Protein AF-A0A7J7P8A7-F1 (afdb_monomer_lite)

Structure (mmCIF, N/CA/C/O backbone):
data_AF-A0A7J7P8A7-F1
#
_entry.id   AF-A0A7J7P8A7-F1
#
loop_
_atom_site.group_PDB
_atom_site.id
_atom_site.type_symbol
_atom_site.label_atom_id
_atom_site.label_alt_id
_atom_site.label_comp_id
_atom_site.label_asym_id
_atom_site.label_entity_id
_atom_site.label_seq_id
_atom_site.pdbx_PDB_ins_code
_atom_site.Cartn_x
_atom_site.Cartn_y
_atom_site.Cartn_z
_atom_site.occupancy
_atom_site.B_iso_or_equiv
_atom_site.auth_seq_id
_atom_site.auth_comp_id
_atom_site.auth_asym_id
_atom_site.auth_atom_id
_atom_site.pdbx_PDB_model_num
ATOM 1 N N . MET A 1 1 ? -6.817 3.412 -6.930 1.00 46.78 1 MET A N 1
ATOM 2 C CA . MET A 1 1 ? -7.371 3.309 -5.559 1.00 46.78 1 MET A CA 1
ATOM 3 C C . MET A 1 1 ? -7.920 1.919 -5.231 1.00 46.78 1 MET A C 1
ATOM 5 O O . MET A 1 1 ? -7.462 1.355 -4.253 1.00 46.78 1 MET A O 1
ATOM 9 N N . LEU A 1 2 ? -8.821 1.326 -6.029 1.00 41.22 2 LEU A N 1
ATOM 10 C CA . LEU A 1 2 ? -9.474 0.036 -5.702 1.00 41.22 2 LEU A CA 1
ATOM 11 C C . LEU A 1 2 ? -8.506 -1.174 -5.651 1.00 41.22 2 LEU A C 1
ATOM 13 O O . LEU A 1 2 ? -8.677 -2.061 -4.823 1.00 41.22 2 LEU A O 1
ATOM 17 N N . LEU A 1 3 ? -7.434 -1.172 -6.457 1.00 46.78 3 LEU A N 1
ATOM 18 C CA . LEU A 1 3 ? -6.381 -2.207 -6.417 1.00 46.78 3 LEU A CA 1
ATOM 19 C C . LEU A 1 3 ? -5.531 -2.164 -5.134 1.00 46.78 3 LEU A C 1
ATOM 21 O O . LEU A 1 3 ? -5.097 -3.205 -4.650 1.00 46.78 3 LEU A O 1
ATOM 25 N N . LEU A 1 4 ? -5.330 -0.967 -4.566 1.00 52.25 4 LEU A N 1
ATOM 26 C CA . LEU A 1 4 ? -4.579 -0.783 -3.320 1.00 52.25 4 LEU A CA 1
ATOM 27 C C . LEU A 1 4 ? -5.381 -1.329 -2.139 1.00 52.25 4 LEU A C 1
ATOM 29 O O . LEU A 1 4 ? -4.813 -1.990 -1.285 1.00 52.25 4 LEU A O 1
ATOM 33 N N . LEU A 1 5 ? -6.707 -1.138 -2.140 1.00 52.91 5 LEU A N 1
ATOM 34 C CA . LEU A 1 5 ? -7.599 -1.736 -1.145 1.00 52.91 5 LEU A CA 1
ATOM 35 C C . LEU A 1 5 ? -7.513 -3.262 -1.137 1.00 52.91 5 LEU A C 1
ATOM 37 O O . LEU A 1 5 ? -7.376 -3.843 -0.069 1.00 52.91 5 LEU A O 1
ATOM 41 N N . HIS A 1 6 ? -7.565 -3.912 -2.302 1.00 58.38 6 HIS A N 1
ATOM 42 C CA . HIS A 1 6 ? -7.549 -5.375 -2.357 1.00 58.38 6 HIS A CA 1
ATOM 43 C C . HIS A 1 6 ? -6.223 -5.944 -1.829 1.00 58.38 6 HIS A C 1
ATOM 45 O O . HIS A 1 6 ? -6.224 -6.849 -1.001 1.00 58.38 6 HIS A O 1
ATOM 51 N N . PHE A 1 7 ? -5.090 -5.358 -2.231 1.00 57.44 7 PHE A N 1
ATOM 52 C CA . PHE A 1 7 ? -3.773 -5.821 -1.793 1.00 57.44 7 PHE A CA 1
ATOM 53 C C . PHE A 1 7 ? -3.497 -5.524 -0.312 1.00 57.44 7 PHE A C 1
ATOM 55 O O . PHE A 1 7 ? -2.937 -6.365 0.389 1.00 57.44 7 PHE A O 1
ATOM 62 N N . LEU A 1 8 ? -3.916 -4.354 0.184 1.00 58.72 8 LEU A N 1
ATOM 63 C CA . LEU A 1 8 ? -3.707 -3.964 1.579 1.00 58.72 8 LEU A CA 1
ATOM 64 C C . LEU A 1 8 ? -4.617 -4.765 2.523 1.00 58.72 8 LEU A C 1
ATOM 66 O O . LEU A 1 8 ? -4.162 -5.185 3.579 1.00 58.72 8 LEU A O 1
ATOM 70 N N . VAL A 1 9 ? -5.869 -5.036 2.132 1.00 57.06 9 VAL A N 1
ATOM 71 C CA . VAL A 1 9 ? -6.818 -5.823 2.940 1.00 57.06 9 VAL A CA 1
ATOM 72 C C . VAL A 1 9 ? -6.433 -7.302 3.003 1.00 57.06 9 VAL A C 1
ATOM 74 O O . VAL A 1 9 ? -6.444 -7.863 4.094 1.00 57.06 9 VAL A O 1
ATOM 77 N N . ILE A 1 10 ? -6.010 -7.915 1.891 1.00 54.00 10 ILE A N 1
ATOM 78 C CA . ILE A 1 10 ? -5.510 -9.305 1.892 1.00 54.00 10 ILE A CA 1
ATOM 79 C C . ILE A 1 10 ? -4.259 -9.439 2.775 1.00 54.00 10 ILE A C 1
ATOM 81 O O . ILE A 1 10 ? -4.109 -10.423 3.504 1.00 54.00 10 ILE A O 1
ATOM 85 N N . ASN A 1 11 ? -3.369 -8.439 2.751 1.00 52.78 11 ASN A N 1
ATOM 86 C CA . ASN A 1 11 ? -2.211 -8.426 3.644 1.00 52.78 11 ASN A CA 1
ATOM 87 C C . ASN A 1 11 ? -2.620 -8.259 5.112 1.00 52.78 11 ASN A C 1
ATOM 89 O O . ASN A 1 11 ? -2.080 -8.952 5.965 1.00 52.78 11 ASN A O 1
ATOM 93 N N . ILE A 1 12 ? -3.603 -7.403 5.413 1.00 54.75 12 ILE A N 1
ATOM 94 C CA . ILE A 1 12 ? -4.133 -7.242 6.776 1.00 54.75 12 ILE A CA 1
ATOM 95 C C . ILE A 1 12 ? -4.751 -8.554 7.285 1.00 54.75 12 ILE A C 1
ATOM 97 O O . ILE A 1 12 ? -4.439 -8.952 8.405 1.00 54.75 12 ILE A O 1
ATOM 101 N N . GLU A 1 13 ? -5.556 -9.255 6.477 1.00 49.59 13 GLU A N 1
ATOM 102 C CA . GLU A 1 13 ? -6.137 -10.557 6.852 1.00 49.59 13 GLU A CA 1
ATOM 103 C C . GLU A 1 13 ? -5.076 -11.644 7.071 1.00 49.59 13 GLU A C 1
ATOM 105 O O . GLU A 1 13 ? -5.195 -12.453 7.992 1.00 49.59 13 GLU A O 1
ATOM 110 N N . SER A 1 14 ? -4.000 -11.642 6.279 1.00 47.72 14 SER A N 1
ATOM 111 C CA . SER A 1 14 ? -2.876 -12.571 6.476 1.00 47.72 14 SER A CA 1
ATOM 112 C C . SER A 1 14 ? -2.146 -12.325 7.804 1.00 47.72 14 SER A C 1
ATOM 114 O O . SER A 1 14 ? -1.646 -13.267 8.415 1.00 47.72 14 SER A O 1
ATOM 116 N N . GLN A 1 15 ? -2.129 -11.078 8.288 1.00 46.38 15 GLN A N 1
ATOM 117 C CA . GLN A 1 15 ? -1.532 -10.710 9.575 1.00 46.38 15 GLN A CA 1
ATOM 118 C C . GLN A 1 15 ? -2.478 -10.972 10.762 1.00 46.38 15 GLN A C 1
ATOM 120 O O . GLN A 1 15 ? -2.010 -11.339 11.840 1.00 46.38 15 GLN A O 1
ATOM 125 N N . THR A 1 16 ? -3.803 -10.854 10.590 1.00 42.12 16 THR A N 1
ATOM 126 C CA . THR A 1 16 ? -4.783 -11.215 11.634 1.00 42.12 16 THR A CA 1
ATOM 127 C C . THR A 1 16 ? -5.03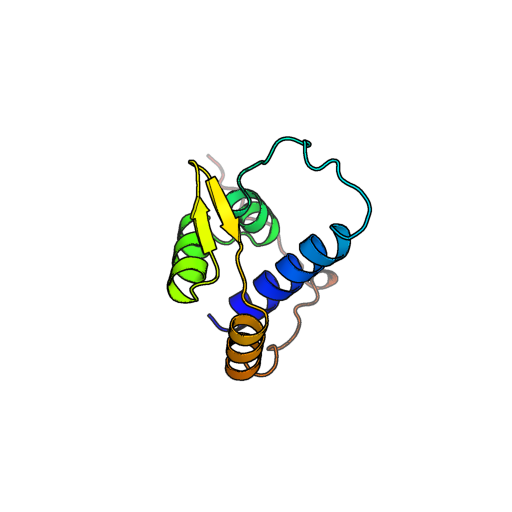5 -12.721 11.727 1.00 42.12 16 THR A C 1
ATOM 129 O O . THR A 1 16 ? -5.222 -13.236 12.820 1.00 42.12 16 THR A O 1
ATOM 132 N N . SER A 1 17 ? -4.956 -13.492 10.640 1.00 35.97 17 SER A N 1
ATOM 133 C CA . SER A 1 17 ? -5.074 -14.958 10.739 1.00 35.97 17 SER A CA 1
ATOM 134 C C . SER A 1 17 ? -3.904 -15.604 11.497 1.00 35.97 17 SER A C 1
ATOM 136 O O . SER A 1 17 ? -4.035 -16.732 11.970 1.00 35.97 17 SER A O 1
ATOM 138 N N . ALA A 1 18 ? -2.772 -14.909 11.636 1.00 37.12 18 ALA A N 1
ATOM 139 C CA . ALA A 1 18 ? -1.643 -15.358 12.444 1.00 37.12 18 ALA A CA 1
ATOM 140 C C . ALA A 1 18 ? -1.818 -15.078 13.952 1.00 37.12 18 ALA A C 1
ATOM 142 O O . ALA A 1 18 ? -1.014 -15.573 14.742 1.00 37.12 18 ALA A O 1
ATOM 143 N N . CYS A 1 19 ? -2.836 -14.305 14.369 1.00 42.12 19 CYS A N 1
ATOM 144 C CA . CYS A 1 19 ? -2.965 -13.813 15.746 1.00 42.12 19 CYS A CA 1
ATOM 145 C C . CYS A 1 19 ? -3.865 -14.624 16.687 1.00 42.12 19 CYS A C 1
ATOM 147 O O . CYS A 1 19 ? -3.948 -14.286 17.868 1.00 42.12 19 CYS A O 1
ATOM 149 N N . ASP A 1 20 ? -4.454 -15.730 16.227 1.00 38.41 20 ASP A N 1
ATOM 150 C CA . ASP A 1 20 ? -5.385 -16.534 17.037 1.00 38.41 20 ASP A CA 1
ATOM 151 C C . ASP A 1 20 ? -4.742 -17.656 17.873 1.00 38.41 20 ASP A C 1
ATOM 153 O O . ASP A 1 20 ? -5.443 -18.428 18.529 1.00 38.41 20 ASP A O 1
ATOM 157 N N . THR A 1 21 ? -3.411 -17.734 17.965 1.00 39.06 21 THR A N 1
ATOM 158 C CA . THR A 1 21 ? -2.756 -18.697 18.867 1.00 39.06 21 THR A CA 1
ATOM 159 C C . THR A 1 21 ? -1.754 -18.041 19.805 1.00 39.06 21 THR A C 1
ATOM 161 O O . THR A 1 21 ? -0.606 -17.824 19.446 1.00 39.06 21 THR A O 1
ATOM 164 N N . HIS A 1 22 ? -2.209 -17.836 21.045 1.00 38.44 22 HIS A N 1
ATOM 165 C CA . HIS A 1 22 ? -1.423 -17.656 22.271 1.00 38.44 22 HIS A CA 1
ATOM 166 C C . HIS A 1 22 ? -0.482 -16.438 22.337 1.00 38.44 22 HIS A C 1
ATOM 168 O O . HIS A 1 22 ? 0.477 -16.280 21.591 1.00 38.44 22 HIS A O 1
ATOM 174 N N . GLY A 1 23 ? -0.753 -15.571 23.317 1.00 40.50 23 GLY A N 1
ATOM 175 C CA . GLY A 1 23 ? -0.122 -14.267 23.469 1.00 40.50 23 GLY A CA 1
ATOM 176 C C . GLY A 1 23 ? 1.405 -14.282 23.508 1.00 40.50 23 GLY A C 1
ATOM 177 O O . GLY A 1 23 ? 2.002 -14.820 24.433 1.00 40.50 23 GLY A O 1
ATOM 178 N N . ALA A 1 24 ? 2.020 -13.589 22.547 1.00 37.00 24 ALA A N 1
ATOM 179 C CA . ALA A 1 24 ? 3.398 -13.106 22.627 1.00 37.00 24 ALA A CA 1
ATOM 180 C C . ALA A 1 24 ? 3.716 -12.033 21.560 1.00 37.00 24 ALA A C 1
ATOM 182 O O . ALA A 1 24 ? 4.807 -12.028 21.001 1.00 37.00 24 ALA A O 1
ATOM 183 N N . TYR A 1 25 ? 2.839 -11.058 21.291 1.00 40.72 25 TYR A N 1
ATOM 184 C CA . TYR A 1 25 ? 3.211 -9.892 20.463 1.00 40.72 25 TYR A CA 1
ATOM 185 C C . TYR A 1 25 ? 3.940 -8.822 21.289 1.00 40.72 25 TYR A C 1
ATOM 187 O O . TYR A 1 25 ? 3.555 -7.659 21.344 1.00 40.72 25 TYR A O 1
ATOM 195 N N . LYS A 1 26 ? 5.027 -9.229 21.954 1.00 38.41 26 LYS A N 1
ATOM 196 C CA . LYS A 1 26 ? 6.085 -8.315 22.413 1.00 38.41 26 LYS A CA 1
ATOM 197 C C . LYS A 1 26 ? 7.283 -8.382 21.462 1.00 38.41 26 LYS A C 1
ATOM 199 O O . LYS A 1 26 ? 8.417 -8.161 21.869 1.00 38.41 26 LYS A O 1
ATOM 204 N N . HIS A 1 27 ? 7.035 -8.680 20.189 1.00 36.72 27 HIS A N 1
ATOM 205 C CA . HIS A 1 27 ? 8.015 -8.484 19.135 1.00 36.72 27 HIS A CA 1
ATOM 206 C C . HIS A 1 27 ? 7.830 -7.064 18.596 1.00 36.72 27 HIS A C 1
ATOM 208 O O . HIS A 1 27 ? 7.063 -6.827 17.676 1.00 36.72 27 HIS A O 1
ATOM 214 N N . GLN A 1 28 ? 8.449 -6.114 19.301 1.00 39.47 28 GLN A N 1
ATOM 215 C CA . GLN A 1 28 ? 8.846 -4.779 18.845 1.00 39.47 28 GLN A CA 1
ATOM 216 C C . GLN A 1 28 ? 8.067 -4.252 17.626 1.00 39.47 28 GLN A C 1
ATOM 218 O O . GLN A 1 28 ? 8.496 -4.433 16.492 1.00 39.47 28 GLN A O 1
ATOM 223 N N . MET A 1 29 ? 6.924 -3.604 17.881 1.00 42.94 29 MET A N 1
ATOM 224 C CA . MET A 1 29 ? 6.061 -2.997 16.864 1.00 42.94 29 MET A CA 1
ATOM 225 C C . MET A 1 29 ? 6.857 -1.964 16.048 1.00 42.94 29 MET A C 1
ATOM 227 O O . MET A 1 29 ? 6.949 -0.791 16.415 1.00 42.94 29 MET A O 1
ATOM 231 N N . LYS A 1 30 ? 7.456 -2.398 14.936 1.00 54.50 30 LYS A N 1
ATOM 232 C CA . LYS A 1 30 ? 7.743 -1.508 13.813 1.00 54.50 30 LYS A CA 1
ATOM 233 C C . LYS A 1 30 ? 6.395 -0.959 13.344 1.00 54.50 30 LYS A C 1
ATOM 235 O O . LYS A 1 30 ? 5.393 -1.664 13.340 1.00 54.50 30 LYS A O 1
ATOM 240 N N . ASN A 1 31 ? 6.348 0.331 13.039 1.00 74.19 31 ASN A N 1
ATOM 241 C CA . ASN A 1 31 ? 5.120 0.996 12.615 1.00 74.19 31 ASN A CA 1
ATOM 242 C C . ASN A 1 31 ? 4.592 0.319 11.332 1.00 74.19 31 ASN A C 1
ATOM 244 O O . ASN A 1 31 ? 5.251 0.378 10.297 1.00 74.19 31 ASN A O 1
ATOM 248 N N . ILE A 1 32 ? 3.414 -0.311 11.429 1.00 73.81 32 ILE A N 1
ATOM 249 C CA . ILE A 1 32 ? 2.755 -1.105 10.374 1.00 73.81 32 ILE A CA 1
ATOM 250 C C . ILE A 1 32 ? 2.616 -0.356 9.042 1.00 73.81 32 ILE A C 1
ATOM 252 O O . ILE A 1 32 ? 2.624 -0.963 7.978 1.00 73.81 32 ILE A O 1
ATOM 256 N N . ILE A 1 33 ? 2.555 0.978 9.086 1.00 82.19 33 ILE A N 1
ATOM 257 C CA . ILE A 1 33 ? 2.531 1.827 7.892 1.00 82.19 33 ILE A CA 1
ATOM 258 C C . ILE A 1 33 ? 3.836 1.718 7.099 1.00 82.19 33 ILE A C 1
ATOM 260 O O . ILE A 1 33 ? 3.795 1.651 5.874 1.00 82.19 33 ILE A O 1
ATOM 264 N N . TYR A 1 34 ? 4.989 1.685 7.773 1.00 85.50 34 TYR A N 1
ATOM 265 C CA . TYR A 1 34 ? 6.280 1.533 7.098 1.00 85.50 34 TYR A CA 1
ATOM 266 C C . TYR A 1 34 ? 6.485 0.110 6.586 1.00 85.50 34 TYR A C 1
ATOM 268 O O . TYR A 1 34 ? 7.026 -0.058 5.505 1.00 85.50 34 TYR A O 1
ATOM 276 N N . GLU A 1 35 ? 5.991 -0.903 7.298 1.00 82.31 35 GLU A N 1
ATOM 277 C CA . GLU A 1 35 ? 6.037 -2.286 6.810 1.00 82.31 35 GLU A CA 1
ATOM 278 C C . GLU A 1 35 ? 5.196 -2.462 5.537 1.00 82.31 35 GLU A C 1
ATOM 280 O O . GLU A 1 35 ? 5.679 -2.988 4.536 1.00 82.31 35 GLU A O 1
ATOM 285 N N . LEU A 1 36 ? 3.971 -1.925 5.523 1.00 80.44 36 LEU A N 1
ATOM 286 C CA . LEU A 1 36 ? 3.146 -1.885 4.316 1.00 80.44 36 LEU A CA 1
ATOM 287 C C . LEU A 1 36 ? 3.821 -1.083 3.197 1.00 80.44 36 LEU A C 1
ATOM 289 O O . LEU A 1 36 ? 3.730 -1.474 2.034 1.00 80.44 36 LEU A O 1
ATOM 293 N N . SER A 1 37 ? 4.513 0.010 3.527 1.00 87.44 37 SER A N 1
ATOM 294 C CA . SER A 1 37 ? 5.270 0.807 2.556 1.00 87.44 37 SER A CA 1
ATOM 295 C C . SER A 1 37 ? 6.396 -0.008 1.916 1.00 87.44 37 SER A C 1
ATOM 297 O O . SER A 1 37 ? 6.473 -0.060 0.690 1.00 87.44 37 SER A O 1
ATOM 299 N N . ASP A 1 38 ? 7.184 -0.727 2.718 1.00 87.12 38 ASP A N 1
ATOM 300 C CA . ASP A 1 38 ? 8.276 -1.583 2.242 1.00 87.12 38 ASP A CA 1
ATOM 301 C C . ASP A 1 38 ? 7.758 -2.719 1.341 1.00 87.12 38 ASP A C 1
ATOM 303 O O . ASP A 1 38 ? 8.356 -3.019 0.308 1.00 87.12 38 ASP A O 1
ATOM 307 N N . MET A 1 39 ? 6.620 -3.330 1.691 1.00 83.75 39 MET A N 1
ATOM 308 C CA . MET A 1 39 ? 6.042 -4.452 0.937 1.00 83.75 39 MET A CA 1
ATOM 309 C C . MET A 1 39 ? 5.385 -4.043 -0.384 1.00 83.75 39 MET A C 1
ATOM 311 O O . MET A 1 39 ? 5.308 -4.847 -1.312 1.00 83.75 39 MET A O 1
ATOM 315 N N . THR A 1 40 ? 4.850 -2.825 -0.459 1.00 83.81 40 THR A N 1
ATOM 316 C CA . THR A 1 40 ? 4.013 -2.380 -1.586 1.00 83.81 40 THR A CA 1
ATOM 317 C C . THR A 1 40 ? 4.681 -1.328 -2.464 1.00 83.81 40 THR A C 1
ATOM 319 O O . THR A 1 40 ? 4.163 -1.019 -3.536 1.00 83.81 40 THR A O 1
ATOM 322 N N . ALA A 1 41 ? 5.791 -0.745 -1.999 1.00 89.44 41 ALA A N 1
ATOM 323 C CA .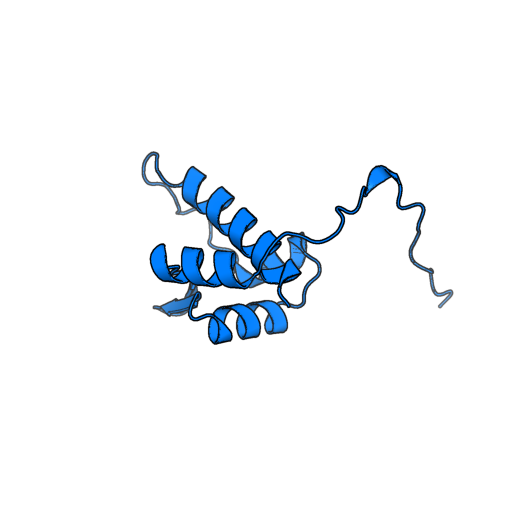 ALA A 1 41 ? 6.414 0.461 -2.542 1.00 89.44 41 ALA A CA 1
ATOM 324 C C . ALA A 1 41 ? 5.479 1.694 -2.609 1.00 89.44 41 ALA A C 1
ATOM 326 O O . ALA A 1 41 ? 5.799 2.685 -3.268 1.00 89.44 41 ALA A O 1
ATOM 327 N N . ILE A 1 42 ? 4.332 1.672 -1.914 1.00 87.56 42 ILE A N 1
ATOM 328 C CA . ILE A 1 42 ? 3.457 2.839 -1.730 1.00 87.56 42 ILE A CA 1
ATOM 329 C C . ILE A 1 42 ? 4.058 3.707 -0.624 1.00 87.56 42 ILE A C 1
ATOM 331 O O . ILE A 1 42 ? 4.529 3.184 0.385 1.00 87.56 42 ILE A O 1
ATOM 335 N N . LYS A 1 43 ? 4.022 5.035 -0.761 1.00 88.88 43 LYS A N 1
ATOM 336 C CA . LYS A 1 43 ? 4.521 5.922 0.297 1.00 88.88 43 LYS A CA 1
ATOM 337 C C . LYS A 1 43 ? 3.712 5.741 1.582 1.00 88.88 43 LYS A C 1
ATOM 339 O O . LYS A 1 43 ? 2.487 5.648 1.546 1.00 88.88 43 LYS A O 1
ATOM 344 N N . ALA A 1 44 ? 4.401 5.773 2.720 1.00 88.31 44 ALA A N 1
ATOM 345 C CA . ALA A 1 44 ? 3.790 5.709 4.047 1.00 88.31 44 ALA A CA 1
ATOM 346 C C . ALA A 1 44 ? 2.631 6.711 4.229 1.00 88.31 44 ALA A C 1
ATOM 348 O O . ALA A 1 44 ? 1.576 6.341 4.743 1.00 88.31 44 ALA A O 1
ATOM 349 N N . ASP A 1 45 ? 2.794 7.948 3.751 1.00 90.69 45 ASP A N 1
ATOM 350 C CA . ASP A 1 45 ? 1.764 8.991 3.846 1.00 90.69 45 ASP A CA 1
ATOM 351 C C . ASP A 1 45 ? 0.507 8.646 3.034 1.00 90.69 45 ASP A C 1
ATOM 353 O O . ASP A 1 45 ? -0.610 8.855 3.505 1.00 90.69 45 ASP A O 1
ATOM 357 N N . ASP A 1 46 ? 0.676 8.048 1.851 1.00 88.81 46 ASP A N 1
ATOM 358 C CA . ASP A 1 46 ? -0.439 7.618 1.001 1.00 88.81 46 ASP A CA 1
ATOM 359 C C . ASP A 1 46 ? -1.187 6.431 1.631 1.00 88.81 46 ASP A C 1
ATOM 361 O O . ASP A 1 46 ? -2.418 6.361 1.568 1.00 88.81 46 ASP A O 1
ATOM 365 N N . ILE A 1 47 ? -0.465 5.513 2.286 1.00 86.31 47 ILE A N 1
ATOM 366 C CA . ILE A 1 47 ? -1.060 4.402 3.047 1.00 86.31 47 ILE A CA 1
ATOM 367 C C . ILE A 1 47 ? -1.865 4.950 4.225 1.00 86.31 47 ILE A C 1
ATOM 369 O O . ILE A 1 47 ? -3.017 4.555 4.416 1.00 86.31 47 ILE A O 1
ATOM 373 N N . LEU A 1 48 ? -1.288 5.876 4.995 1.00 86.00 48 LEU A N 1
ATOM 374 C CA . LEU A 1 48 ? -1.959 6.494 6.134 1.00 86.00 48 LEU A CA 1
ATOM 375 C C . LEU A 1 48 ? -3.227 7.232 5.693 1.00 86.00 48 LEU A C 1
ATOM 377 O O . LEU A 1 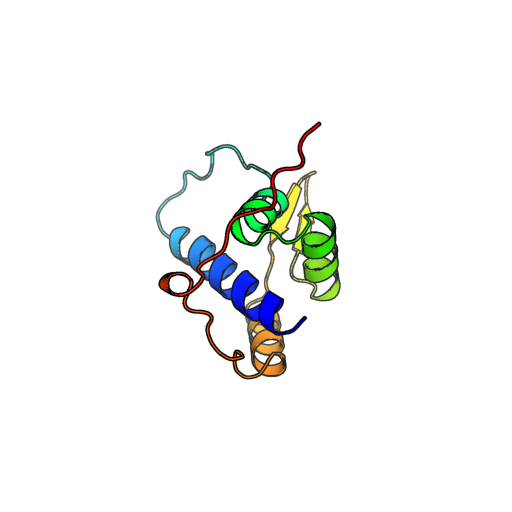48 ? -4.295 6.983 6.253 1.00 86.00 48 LEU A O 1
ATOM 381 N N . ALA A 1 49 ? -3.131 8.076 4.664 1.00 87.44 49 ALA A N 1
ATOM 382 C CA . ALA A 1 49 ? -4.2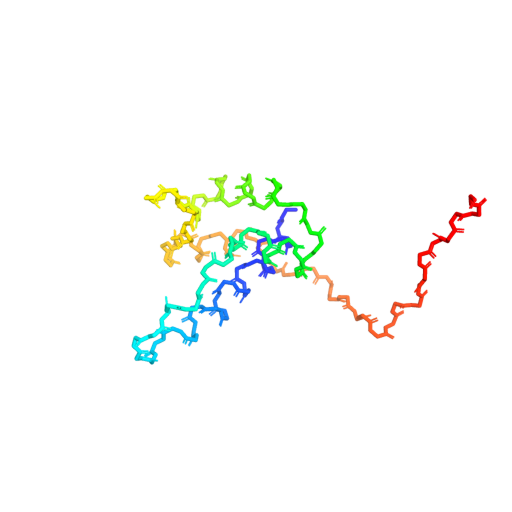64 8.822 4.124 1.00 87.44 49 ALA A CA 1
ATOM 383 C C . ALA A 1 49 ? -5.363 7.890 3.589 1.00 87.44 49 ALA A C 1
ATOM 385 O O . ALA A 1 49 ? -6.547 8.116 3.839 1.00 87.44 49 ALA A O 1
ATOM 386 N N . THR A 1 50 ? -4.980 6.803 2.910 1.00 85.75 50 THR A N 1
ATOM 387 C CA . THR A 1 50 ? -5.929 5.800 2.405 1.00 85.75 50 THR A CA 1
ATOM 388 C C . THR A 1 50 ? -6.649 5.099 3.553 1.00 85.75 50 THR A C 1
ATOM 390 O O . THR A 1 50 ? -7.875 5.019 3.554 1.00 85.75 50 THR A O 1
ATOM 393 N N . LEU A 1 51 ? -5.916 4.620 4.558 1.00 83.25 51 LEU A N 1
ATOM 394 C CA . LEU A 1 51 ? -6.506 3.931 5.704 1.00 83.25 51 LEU A CA 1
ATOM 395 C C . LEU A 1 51 ? -7.400 4.852 6.546 1.00 83.25 51 LEU A C 1
ATOM 397 O O . LEU A 1 51 ? -8.430 4.398 7.043 1.00 83.25 51 LEU A O 1
ATOM 401 N N . GLN A 1 52 ? -7.038 6.132 6.688 1.00 85.88 52 GLN A N 1
ATOM 402 C CA . GLN A 1 52 ? -7.865 7.140 7.358 1.00 85.88 52 GLN A CA 1
ATOM 403 C C . GLN A 1 52 ? -9.148 7.427 6.572 1.00 85.88 52 GLN A C 1
ATOM 405 O O . GLN A 1 52 ? -10.227 7.425 7.157 1.00 85.88 52 GLN A O 1
ATOM 410 N N . GLY A 1 53 ? -9.053 7.603 5.249 1.00 85.69 53 GLY A N 1
ATOM 411 C CA . GLY A 1 53 ? -10.217 7.827 4.385 1.00 85.69 53 GLY A CA 1
ATOM 412 C C . GLY A 1 53 ? -11.179 6.636 4.304 1.00 85.69 53 GLY A C 1
ATOM 413 O O . GLY A 1 53 ? -12.337 6.811 3.937 1.00 85.69 53 GLY A O 1
ATOM 414 N N . LEU A 1 54 ? -10.713 5.435 4.655 1.00 83.44 54 LEU A N 1
ATOM 415 C CA . LEU A 1 54 ? -11.515 4.209 4.728 1.00 83.44 54 LEU A CA 1
ATOM 416 C C . LEU A 1 54 ? -11.954 3.853 6.154 1.00 83.44 54 LEU A C 1
ATOM 418 O O . LEU A 1 54 ? -12.604 2.828 6.342 1.00 83.44 54 LEU A O 1
ATOM 422 N N . GLU A 1 55 ? -11.581 4.660 7.150 1.00 83.50 55 GLU A N 1
ATOM 423 C CA . GLU A 1 55 ? -11.875 4.412 8.568 1.00 83.50 55 GLU A CA 1
ATOM 424 C C . GLU A 1 55 ? -11.322 3.062 9.087 1.00 83.50 55 GLU A C 1
ATOM 426 O O . GLU A 1 55 ? -11.853 2.479 10.029 1.00 83.50 55 GLU A O 1
ATOM 431 N N . LEU A 1 56 ? -10.228 2.561 8.496 1.00 79.62 56 LEU A N 1
ATOM 432 C CA . LEU A 1 56 ? -9.614 1.263 8.833 1.00 79.62 56 LEU A CA 1
ATOM 433 C C . LEU A 1 56 ? -8.451 1.371 9.834 1.00 79.62 56 LEU A C 1
ATOM 435 O O . LEU A 1 56 ? -7.895 0.357 10.264 1.00 79.62 56 LEU A O 1
ATOM 439 N N . ILE A 1 57 ? -8.062 2.589 10.212 1.00 79.25 57 ILE A N 1
ATOM 440 C CA . ILE A 1 57 ? -6.941 2.860 11.118 1.00 79.25 57 ILE A CA 1
ATOM 441 C C . ILE A 1 57 ? -7.337 3.842 12.211 1.00 79.25 57 ILE A C 1
ATOM 443 O O . ILE A 1 57 ? -8.078 4.796 11.987 1.00 79.25 57 ILE A O 1
ATOM 447 N N . GLN A 1 58 ? -6.802 3.622 13.407 1.00 77.62 58 GLN A N 1
ATOM 448 C CA . GLN A 1 58 ? -7.000 4.498 14.552 1.00 77.62 58 GLN A CA 1
ATOM 449 C C . GLN A 1 58 ? -5.671 4.776 15.239 1.00 77.62 58 GLN A C 1
ATOM 451 O O . GLN A 1 58 ? -4.831 3.888 15.382 1.00 77.62 58 GLN A O 1
ATOM 456 N N . TYR A 1 59 ? -5.496 6.001 15.721 1.00 80.12 59 TYR A N 1
ATOM 457 C CA . TYR A 1 59 ? -4.358 6.354 16.557 1.00 80.12 59 TYR A CA 1
ATOM 458 C C . TYR A 1 59 ? -4.714 6.139 18.032 1.00 80.12 59 TYR A C 1
ATOM 460 O O . TYR A 1 59 ? -5.609 6.792 18.570 1.00 80.12 59 TYR A O 1
ATOM 468 N N . ARG A 1 60 ? -4.039 5.199 18.698 1.00 73.94 60 ARG A N 1
ATOM 469 C CA . ARG A 1 60 ? -4.270 4.838 20.103 1.00 73.94 60 ARG A CA 1
ATOM 470 C C . ARG A 1 60 ? -2.939 4.783 20.849 1.00 73.94 60 ARG A C 1
ATOM 472 O O . ARG A 1 60 ? -2.012 4.106 20.425 1.00 73.94 60 ARG A O 1
ATOM 479 N N . LYS A 1 61 ? -2.853 5.474 21.993 1.00 75.06 61 LYS A N 1
ATOM 480 C CA . LYS A 1 61 ? -1.680 5.458 22.898 1.00 75.06 61 LYS A CA 1
ATOM 481 C C . LYS A 1 61 ? -0.331 5.714 22.197 1.00 75.06 61 LYS A C 1
ATOM 483 O O . LYS A 1 61 ? 0.664 5.074 22.518 1.00 75.06 61 LYS A O 1
ATOM 488 N N . GLY A 1 62 ? -0.294 6.642 21.243 1.00 76.25 62 GLY A N 1
ATOM 489 C CA . GLY A 1 62 ? 0.943 6.979 20.535 1.00 76.25 62 GLY A CA 1
ATOM 490 C C . GLY A 1 62 ? 1.270 6.079 19.337 1.00 76.25 62 GLY A C 1
ATOM 491 O O . GLY A 1 62 ? 2.340 6.219 18.754 1.00 76.25 62 GLY A O 1
ATOM 492 N N . GLN A 1 63 ? 0.390 5.138 18.981 1.00 72.50 63 GLN A N 1
ATOM 493 C CA . GLN A 1 63 ? 0.614 4.177 17.903 1.00 72.50 63 GLN A CA 1
ATOM 494 C C . GLN A 1 63 ? -0.606 4.061 16.991 1.00 72.50 63 GLN A C 1
ATOM 496 O O . GLN A 1 63 ? -1.748 4.234 17.419 1.00 72.50 63 GLN A O 1
ATOM 501 N N . HIS A 1 64 ? -0.360 3.736 15.726 1.00 70.75 64 HIS A N 1
ATOM 502 C CA . HIS A 1 64 ? -1.415 3.371 14.793 1.00 70.75 64 HIS A CA 1
ATOM 503 C C . HIS A 1 64 ? -1.814 1.909 15.001 1.00 70.75 64 HIS A C 1
ATOM 505 O O . HIS A 1 64 ? -0.962 1.024 15.007 1.00 70.75 64 HIS A O 1
ATOM 511 N N . ALA A 1 65 ? -3.111 1.666 15.151 1.00 71.94 65 ALA A N 1
ATOM 512 C CA . ALA A 1 65 ? -3.708 0.343 15.200 1.00 71.94 65 ALA A CA 1
ATOM 513 C C . ALA A 1 65 ? -4.696 0.205 14.041 1.00 71.94 65 ALA A C 1
ATOM 515 O O . ALA A 1 65 ? -5.576 1.054 13.866 1.00 71.94 65 ALA A O 1
ATOM 516 N N . ILE A 1 66 ? -4.560 -0.868 13.265 1.00 72.00 66 ILE A N 1
ATOM 517 C CA . ILE A 1 66 ? -5.561 -1.237 12.265 1.00 72.00 66 ILE A CA 1
ATOM 518 C C . ILE A 1 66 ? -6.771 -1.770 13.025 1.00 72.00 66 ILE A C 1
ATOM 520 O O . ILE A 1 66 ? -6.654 -2.651 13.876 1.00 72.00 66 ILE A O 1
ATOM 524 N N . CYS A 1 67 ? -7.932 -1.187 12.767 1.00 61.94 67 CYS A N 1
ATOM 525 C CA . CYS A 1 67 ? -9.178 -1.580 13.399 1.00 61.94 67 CYS A CA 1
ATOM 526 C C . CYS A 1 67 ? -10.219 -1.649 12.292 1.00 61.94 67 CYS A C 1
ATOM 528 O O . CYS A 1 67 ? -10.923 -0.683 12.020 1.00 61.94 67 CYS A O 1
ATOM 530 N N . ALA A 1 68 ? -10.244 -2.783 11.601 1.00 64.19 68 ALA A N 1
ATOM 531 C CA . ALA A 1 68 ? -11.230 -3.045 10.574 1.00 64.19 68 ALA A CA 1
ATOM 532 C C . ALA A 1 68 ? -12.408 -3.762 11.235 1.00 64.19 68 ALA A C 1
ATOM 534 O O . ALA A 1 68 ? -12.318 -4.951 11.535 1.00 64.19 68 ALA A O 1
ATOM 535 N N . ASP A 1 69 ? -13.506 -3.046 11.492 1.00 70.81 69 ASP A N 1
ATOM 536 C CA . ASP A 1 69 ? -14.790 -3.722 11.686 1.00 70.81 69 ASP A CA 1
ATOM 537 C C . ASP A 1 69 ? -15.008 -4.623 10.453 1.00 70.81 69 ASP A C 1
ATOM 539 O O . ASP A 1 69 ? -14.996 -4.105 9.328 1.00 70.81 69 ASP A O 1
ATOM 543 N N . PRO A 1 70 ? -15.194 -5.946 10.618 1.00 72.69 70 PRO A N 1
ATOM 544 C CA . PRO A 1 70 ? -15.352 -6.865 9.495 1.00 72.69 70 PRO A CA 1
ATOM 545 C C . PRO A 1 70 ? -16.457 -6.451 8.515 1.00 72.69 70 PRO A C 1
ATOM 547 O O . PRO A 1 70 ? -16.348 -6.698 7.317 1.00 72.69 70 PRO A O 1
ATOM 550 N N . LYS A 1 71 ? -17.509 -5.766 8.987 1.00 79.38 71 LYS A N 1
ATOM 551 C CA . LYS A 1 71 ? -18.591 -5.252 8.133 1.00 79.38 71 LYS A CA 1
ATOM 552 C C . LYS A 1 71 ? -18.139 -4.079 7.271 1.00 79.38 71 LYS A C 1
ATOM 554 O O . LYS A 1 71 ? -18.555 -3.963 6.120 1.00 79.38 71 LYS A O 1
ATOM 559 N N . VAL A 1 72 ? -17.311 -3.197 7.829 1.00 76.81 72 VAL A N 1
ATOM 560 C CA . VAL A 1 72 ? -16.723 -2.068 7.098 1.00 76.81 72 VAL A CA 1
ATOM 561 C C . VAL A 1 72 ? -15.763 -2.605 6.041 1.00 76.81 72 VAL A C 1
ATOM 563 O O . VAL A 1 72 ? -15.841 -2.191 4.884 1.00 76.81 72 VAL A O 1
ATOM 566 N N . LEU A 1 73 ? -14.947 -3.596 6.408 1.00 75.56 73 LEU A N 1
ATOM 567 C CA . LEU A 1 73 ? -14.040 -4.283 5.494 1.00 75.56 73 LEU A CA 1
ATOM 568 C C . LEU A 1 73 ? -14.787 -4.929 4.320 1.00 75.56 73 LEU A C 1
ATOM 570 O O . LEU A 1 73 ? -14.497 -4.621 3.166 1.00 75.56 73 LEU A O 1
ATOM 574 N N . ASP A 1 74 ? -15.804 -5.743 4.608 1.00 78.75 74 ASP A N 1
ATOM 575 C CA . ASP A 1 74 ? -16.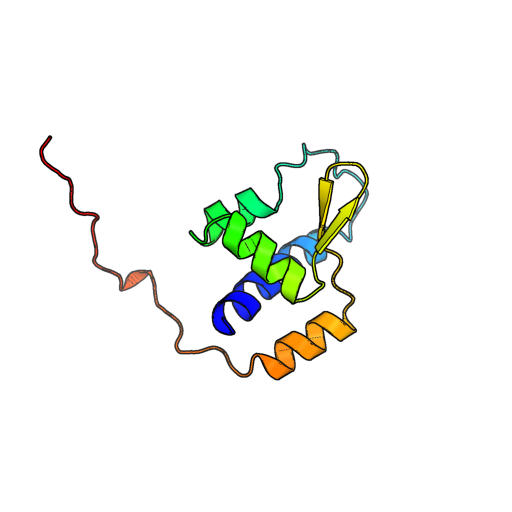634 -6.414 3.601 1.00 78.75 74 ASP A CA 1
ATOM 576 C C . ASP A 1 74 ? -17.338 -5.411 2.670 1.00 78.75 74 ASP A C 1
ATOM 578 O O . ASP A 1 74 ? -17.354 -5.587 1.450 1.00 78.75 74 ASP A O 1
ATOM 582 N N . ARG A 1 75 ? -17.852 -4.298 3.213 1.00 83.31 75 ARG A N 1
ATOM 583 C CA . ARG A 1 75 ? -18.432 -3.208 2.411 1.00 83.31 75 ARG A CA 1
ATOM 584 C C . ARG A 1 75 ? -17.409 -2.623 1.438 1.00 83.31 75 ARG A C 1
ATOM 586 O O . ARG A 1 75 ? -17.730 -2.430 0.264 1.00 83.31 75 ARG A O 1
ATOM 593 N N . HIS A 1 76 ? -16.200 -2.327 1.912 1.00 80.25 76 HIS A N 1
ATOM 594 C CA . HIS A 1 76 ? -15.143 -1.764 1.074 1.00 80.25 76 HIS A CA 1
ATOM 595 C C . HIS A 1 76 ? -14.641 -2.761 0.027 1.00 80.25 76 HIS A C 1
ATOM 597 O O . HIS A 1 76 ? -14.431 -2.356 -1.113 1.00 80.25 76 HIS A O 1
ATOM 603 N N . LEU A 1 77 ? -14.536 -4.049 0.361 1.00 76.62 77 LEU A N 1
ATOM 604 C CA . LEU A 1 77 ? -14.190 -5.113 -0.587 1.00 76.62 77 LEU A CA 1
ATOM 605 C C . LEU A 1 77 ? -15.256 -5.281 -1.678 1.00 76.62 77 LEU A C 1
ATOM 607 O O . LEU A 1 77 ? -14.927 -5.350 -2.860 1.00 76.62 77 LEU A O 1
ATOM 611 N N . LYS A 1 78 ? -16.544 -5.266 -1.319 1.00 82.38 78 LYS A N 1
ATOM 612 C CA . LYS A 1 78 ? -17.643 -5.324 -2.298 1.00 82.38 78 LYS A CA 1
ATOM 613 C C . LYS A 1 78 ? -17.654 -4.113 -3.226 1.00 82.38 78 LYS A C 1
ATOM 615 O O . LYS A 1 78 ? -17.832 -4.274 -4.431 1.00 82.38 78 LYS A O 1
ATOM 620 N N . ALA A 1 79 ? -17.437 -2.916 -2.681 1.00 82.94 79 ALA A N 1
ATOM 621 C CA . ALA A 1 79 ? -17.318 -1.693 -3.472 1.00 82.94 79 ALA A CA 1
ATOM 622 C C . ALA A 1 79 ? -16.044 -1.673 -4.336 1.00 82.94 79 ALA A C 1
ATOM 624 O O . ALA A 1 79 ? -16.044 -1.050 -5.397 1.00 82.94 79 ALA A O 1
ATOM 625 N N . ALA A 1 80 ? -14.982 -2.369 -3.906 1.00 76.81 80 ALA A N 1
ATOM 626 C CA . ALA A 1 80 ? -13.731 -2.489 -4.648 1.00 76.81 80 ALA A CA 1
ATOM 627 C C . ALA A 1 80 ? -13.905 -3.180 -6.006 1.00 76.81 80 ALA A C 1
ATOM 629 O O . ALA A 1 80 ? -13.170 -2.886 -6.951 1.00 76.81 80 ALA A O 1
ATOM 630 N N . GLY A 1 81 ? -14.909 -4.052 -6.116 1.00 75.75 81 GLY A N 1
ATOM 631 C CA . GLY A 1 81 ? -15.144 -4.854 -7.305 1.00 75.75 81 GLY A CA 1
ATOM 632 C C . GLY A 1 81 ? -14.106 -5.966 -7.454 1.00 75.75 81 GLY A C 1
ATOM 633 O O . GLY A 1 81 ? -13.424 -6.349 -6.506 1.00 75.75 81 GLY A O 1
ATOM 634 N N . ARG A 1 82 ? -14.009 -6.531 -8.660 1.00 72.75 82 ARG A N 1
ATOM 635 C CA . ARG A 1 82 ? -13.022 -7.578 -8.948 1.00 72.75 82 ARG A CA 1
ATOM 636 C C . ARG A 1 82 ? -11.642 -6.950 -9.117 1.00 72.75 82 ARG A C 1
ATOM 638 O O . ARG A 1 82 ? -11.525 -5.852 -9.662 1.00 72.75 82 ARG A O 1
ATOM 645 N N . GLY A 1 83 ? -10.610 -7.677 -8.693 1.00 68.94 83 GLY A N 1
ATOM 646 C CA . GLY A 1 83 ? -9.232 -7.325 -9.016 1.00 68.94 83 GLY A CA 1
ATOM 647 C C . GLY A 1 83 ? -9.051 -7.130 -10.525 1.00 68.94 83 GLY A C 1
ATOM 648 O O . GLY A 1 83 ? -9.731 -7.764 -11.335 1.00 68.94 83 GLY A O 1
ATOM 649 N N . GLY A 1 84 ? -8.150 -6.218 -10.889 1.00 74.62 84 GLY A N 1
ATOM 650 C CA . GLY A 1 84 ? -7.689 -6.075 -12.268 1.00 74.62 84 GLY A CA 1
ATOM 651 C C . GLY A 1 84 ? -6.861 -7.285 -12.710 1.00 74.62 84 GLY A C 1
ATOM 6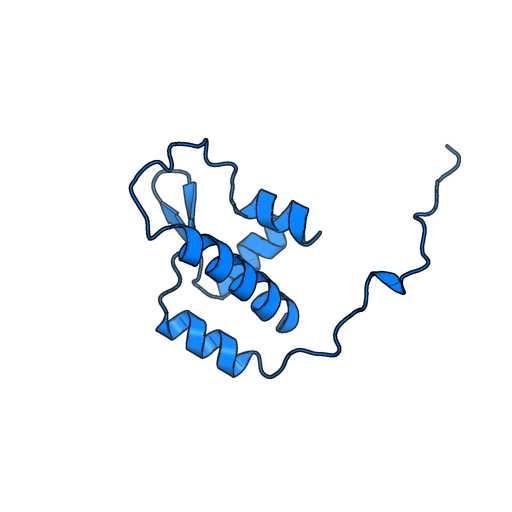52 O O . GLY A 1 84 ? -6.771 -8.287 -12.004 1.00 74.62 84 GLY A O 1
ATOM 653 N N . LEU A 1 85 ? -6.234 -7.181 -13.882 1.00 84.56 85 LEU A N 1
ATOM 654 C CA . LEU A 1 85 ? -5.314 -8.210 -14.365 1.00 84.56 85 LEU A CA 1
ATOM 655 C C . LEU A 1 85 ? -4.151 -8.399 -13.376 1.00 84.56 85 LEU A C 1
ATOM 657 O O . LEU A 1 85 ? -3.538 -7.420 -12.947 1.00 84.56 85 LEU A O 1
ATOM 661 N N . GLU A 1 86 ? -3.847 -9.650 -13.036 1.00 84.69 86 GLU A N 1
ATOM 662 C CA . GLU A 1 86 ? -2.702 -9.988 -12.193 1.00 84.69 86 GLU A CA 1
ATOM 663 C C . GLU A 1 86 ? -1.388 -9.768 -12.954 1.00 84.69 86 GLU A C 1
ATOM 665 O O . GLU A 1 86 ? -1.259 -10.124 -14.129 1.00 84.69 86 GLU A O 1
ATOM 670 N N . VAL A 1 87 ? -0.409 -9.161 -12.282 1.00 86.81 87 VAL A N 1
ATOM 671 C CA . VAL A 1 87 ? 0.923 -8.931 -12.844 1.00 86.81 87 VAL A CA 1
ATOM 672 C C . VAL A 1 87 ? 1.827 -10.091 -12.454 1.00 86.81 87 VAL A C 1
ATOM 674 O O . VAL A 1 87 ? 2.178 -10.254 -11.289 1.00 86.81 87 VAL A O 1
ATOM 677 N N . ASP A 1 88 ? 2.246 -10.864 -13.450 1.00 90.31 88 ASP A N 1
ATOM 678 C CA . ASP A 1 88 ? 3.256 -11.902 -13.275 1.00 90.31 88 ASP A CA 1
ATOM 679 C C . ASP A 1 88 ? 4.653 -11.272 -13.188 1.00 90.31 88 ASP A C 1
ATOM 681 O O . ASP A 1 88 ? 5.251 -10.880 -14.197 1.00 90.31 88 ASP A O 1
ATOM 685 N N . VAL A 1 89 ? 5.174 -11.174 -11.964 1.00 88.88 89 VAL A N 1
ATOM 686 C CA . VAL A 1 89 ? 6.486 -10.578 -11.679 1.00 88.88 89 VAL A CA 1
ATOM 687 C C . VAL A 1 89 ? 7.613 -11.334 -12.386 1.00 88.88 89 VAL A C 1
ATOM 689 O O . VAL A 1 89 ? 8.600 -10.711 -12.775 1.00 88.88 89 VAL A O 1
ATOM 692 N N . SER A 1 90 ? 7.471 -12.643 -12.648 1.00 95.19 90 SER A N 1
ATOM 693 C CA . SER A 1 90 ? 8.520 -13.412 -13.333 1.00 95.19 90 SER A CA 1
ATOM 694 C C . SER A 1 90 ? 8.687 -13.014 -14.802 1.00 95.19 90 SER A C 1
ATOM 696 O O . SER A 1 90 ? 9.671 -13.394 -15.433 1.00 95.19 90 SER A O 1
ATOM 698 N N . LYS A 1 91 ? 7.729 -12.266 -15.362 1.00 95.31 91 LYS A N 1
ATOM 699 C CA . LYS A 1 91 ? 7.776 -11.731 -16.729 1.00 95.31 91 LYS A CA 1
ATOM 700 C C . LYS A 1 91 ? 8.274 -10.286 -16.791 1.00 95.31 91 LYS A C 1
ATOM 702 O O . LYS A 1 91 ? 8.433 -9.751 -17.888 1.00 95.31 91 LYS A O 1
ATOM 707 N N . LEU A 1 92 ? 8.539 -9.646 -15.650 1.00 93.75 92 LEU A N 1
ATOM 708 C CA . LEU A 1 92 ? 9.062 -8.284 -15.603 1.00 93.75 92 LEU A CA 1
ATOM 709 C C . LEU A 1 92 ? 10.573 -8.281 -15.875 1.00 93.75 92 LEU A C 1
ATOM 711 O O . LEU A 1 92 ? 11.391 -8.395 -14.965 1.00 93.75 92 LEU A O 1
ATOM 715 N N . ILE A 1 93 ? 10.951 -8.119 -17.143 1.00 95.12 93 ILE A N 1
ATOM 716 C CA . ILE A 1 93 ? 12.351 -7.944 -17.549 1.00 95.12 93 ILE A CA 1
ATOM 717 C C . ILE A 1 93 ? 12.674 -6.449 -17.510 1.00 95.12 93 ILE A C 1
ATOM 719 O O . ILE A 1 93 ? 12.505 -5.730 -18.495 1.00 95.12 93 ILE A O 1
ATOM 723 N N . TRP A 1 94 ? 13.094 -5.966 -16.342 1.00 94.31 94 TRP A N 1
ATOM 724 C CA . TRP A 1 94 ? 13.403 -4.556 -16.117 1.00 94.31 94 TRP A CA 1
ATOM 725 C C . TRP A 1 94 ? 14.569 -4.383 -15.140 1.00 94.31 94 TRP A C 1
ATOM 727 O O . TRP A 1 94 ? 14.789 -5.199 -14.248 1.00 94.31 94 TRP A O 1
ATOM 737 N N . THR A 1 95 ? 15.341 -3.310 -15.301 1.00 93.56 95 THR A N 1
ATOM 738 C CA . THR A 1 95 ? 16.401 -2.911 -14.368 1.00 93.56 95 THR A CA 1
ATOM 739 C C . THR A 1 95 ? 16.352 -1.392 -14.208 1.00 93.56 95 THR A C 1
ATOM 741 O O . THR A 1 95 ? 16.223 -0.700 -15.222 1.00 93.56 95 THR A O 1
ATOM 744 N N . PRO A 1 96 ? 16.457 -0.854 -12.976 1.00 92.31 96 PRO A N 1
ATOM 745 C CA . PRO A 1 96 ? 16.521 0.585 -12.767 1.00 92.31 96 PRO A CA 1
ATOM 746 C C . PRO A 1 96 ? 17.659 1.213 -13.571 1.00 92.31 96 PRO A C 1
ATOM 748 O O . PRO A 1 96 ? 18.762 0.663 -13.636 1.00 92.31 96 PRO A O 1
ATOM 751 N N . TYR A 1 97 ? 17.407 2.386 -14.146 1.00 92.25 97 TYR A N 1
ATOM 752 C CA . TYR A 1 97 ? 18.471 3.173 -14.754 1.00 92.25 97 TYR A CA 1
ATOM 753 C C . TYR A 1 97 ? 19.476 3.590 -13.673 1.00 92.25 97 TYR A C 1
ATOM 755 O O . TYR A 1 97 ? 19.087 4.106 -12.625 1.00 92.25 97 TYR A O 1
ATOM 763 N N . LYS A 1 98 ? 20.766 3.348 -13.919 1.00 86.88 98 LYS A N 1
ATOM 764 C CA . LYS A 1 98 ? 21.847 3.845 -13.065 1.00 86.88 98 LYS A CA 1
ATOM 765 C C . LYS A 1 98 ? 22.312 5.169 -13.643 1.00 86.88 98 LYS A C 1
ATOM 767 O O . LYS A 1 98 ? 22.857 5.182 -14.744 1.00 86.88 98 LYS A O 1
ATOM 772 N N . ASP A 1 99 ? 22.085 6.251 -12.912 1.00 81.31 99 ASP A N 1
ATOM 773 C CA . ASP A 1 99 ? 22.653 7.538 -13.288 1.00 81.31 99 ASP A CA 1
ATOM 774 C C . ASP A 1 99 ? 24.177 7.495 -13.093 1.00 81.31 99 ASP A C 1
ATOM 776 O O . ASP A 1 99 ? 24.662 6.970 -12.087 1.00 81.31 99 ASP A O 1
ATOM 780 N N . GLN A 1 100 ? 24.936 7.964 -14.083 1.00 60.69 100 GLN A N 1
ATOM 781 C CA . GLN A 1 100 ? 26.398 8.032 -14.015 1.00 60.69 100 GLN A CA 1
ATOM 782 C C . GLN A 1 100 ? 26.787 9.380 -13.400 1.00 60.69 100 GLN A C 1
ATOM 784 O O . GLN A 1 100 ? 27.152 10.304 -14.123 1.00 60.69 100 GLN A O 1
ATOM 789 N N . SER A 1 101 ? 26.648 9.510 -12.079 1.00 54.56 101 SER A N 1
ATOM 790 C CA . SER A 1 101 ? 27.173 10.655 -11.320 1.00 54.56 101 SER A CA 1
ATOM 791 C C . SER A 1 101 ? 28.567 10.373 -10.781 1.00 54.56 101 SER A C 1
ATOM 793 O O . SER A 1 101 ? 28.706 9.306 -10.137 1.00 54.56 101 SER A O 1
#

Organism: NCBI:txid39325

Radius of gyration: 16.28 Å; chains: 1; bounding box: 46×29×41 Å

Foldseek 3Di:
DLQLLVVVLVVVVVVVVVVPDDDDPPPDDDAVLVVSCVVPVDDSVVSVVVCVVLVQWDDDPNGIDGHDPVVSSVVSNVVSPDHDDDDDPVPPPDDDDDDPD

InterPro domains:
  IPR016181 Acyl-CoA N-acyltransferase [SSF55729] (27-97)
  IPR036388 Winged helix-like DNA-binding domain superfamily [G3DSA:1.10.10.10] (3-82)
  IPR050603 MYST family histone acetyltransferases [PTHR10615] (32-98)

Sequence (101 aa):
MLLLLHFLVINIESQTSACDTHGAYKHQMKNIIYELSDMTAIKADDILATLQGLELIQYRKGQHAICADPKVLDRHLKAAGRGGLEVDVSKLIWTPYKDQS

pLDDT: mean 70.85, std 18.12, range [35.97, 95.31]

Secondary structure (DSSP, 8-state):
-HHHHHHHHHHHHHHHTTSSS-S---S----HHHHHHHHH---HHHHHHHHHHTT-EEEETTEEEE---HHHHHHHHHHH-S------GGG----------